Protein AF-A0A3D5K5W3-F1 (afdb_monomer)

pLDDT: mean 96.51, std 2.09, range [87.06, 98.44]

Solvent-accessible surface area (backbone atoms only — not comparable to full-atom values): 3616 Å² total; per-residue (Å²): 120,98,46,99,81,48,87,85,74,87,88,70,62,79,94,44,44,66,65,52,50,54,52,49,52,53,58,58,69,71,56,41,70,41,58,77,86,43,89,79,40,74,37,57,78,74,98,48,67,82,82,73,110

Secondary structure (DSSP, 8-state):
--STT--------GGGHHH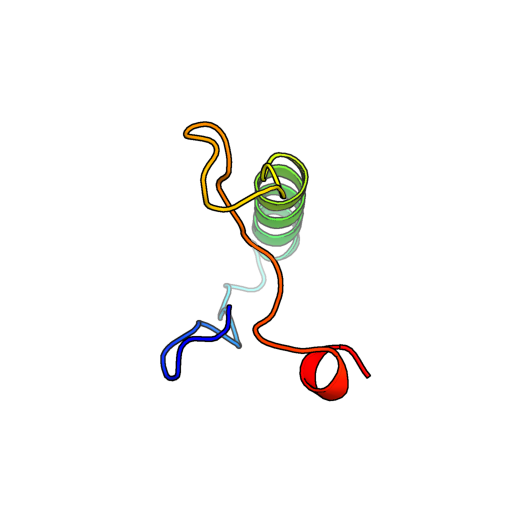HHHHHHHHHHT--B--TTSTT-SB---S-STTT-

Sequence (53 aa):
GQKCTAIRRALVPTAQLDTVADALATALADVHVGDPADESTQMGALVGTTQRE

Mean predicted aligned error: 2.79 Å

Structure (mmCIF, N/CA/C/O backbone):
data_AF-A0A3D5K5W3-F1
#
_entry.id   AF-A0A3D5K5W3-F1
#
loop_
_atom_site.group_PDB
_atom_site.id
_atom_site.type_symbol
_atom_site.label_atom_id
_atom_site.label_alt_id
_atom_site.label_comp_id
_atom_site.label_asym_id
_atom_site.label_entity_id
_atom_site.label_seq_id
_atom_site.pdbx_PDB_ins_code
_atom_site.Cartn_x
_atom_site.Cartn_y
_atom_site.Cartn_z
_atom_site.occupancy
_atom_site.B_iso_or_equiv
_atom_site.auth_seq_id
_atom_site.auth_comp_id
_atom_site.auth_asym_id
_atom_site.auth_atom_id
_atom_site.pdbx_PDB_model_num
ATOM 1 N N . GLY A 1 1 ? 9.655 -3.080 -2.244 1.00 89.44 1 GLY A N 1
ATOM 2 C CA . GLY A 1 1 ? 10.168 -2.724 -0.900 1.00 89.44 1 GLY A CA 1
ATOM 3 C C . GLY A 1 1 ? 11.688 -2.759 -0.756 1.00 89.44 1 GLY A C 1
ATOM 4 O O . GLY A 1 1 ? 12.166 -2.819 0.369 1.00 89.44 1 GLY A O 1
ATOM 5 N N . GLN A 1 2 ? 12.468 -2.682 -1.843 1.00 95.75 2 GLN A N 1
ATOM 6 C CA . GLN A 1 2 ? 13.938 -2.661 -1.785 1.00 95.75 2 GLN A CA 1
ATOM 7 C C . GLN A 1 2 ? 14.453 -1.252 -1.438 1.00 95.75 2 GLN A C 1
ATOM 9 O O . GLN A 1 2 ? 15.066 -0.567 -2.246 1.00 95.75 2 GLN A O 1
ATOM 14 N N . LYS A 1 3 ? 14.142 -0.801 -0.220 1.00 96.25 3 LYS A N 1
ATOM 15 C CA . LYS A 1 3 ? 14.584 0.472 0.361 1.00 96.25 3 LYS A CA 1
ATOM 16 C C . LYS A 1 3 ? 15.087 0.187 1.771 1.00 96.25 3 LYS A C 1
ATOM 18 O O . LYS A 1 3 ? 14.418 -0.521 2.520 1.00 96.25 3 LYS A O 1
ATOM 23 N N . CYS A 1 4 ? 16.223 0.758 2.166 1.00 96.56 4 CYS A N 1
ATOM 24 C CA . CYS A 1 4 ? 16.798 0.533 3.501 1.00 96.56 4 CYS A CA 1
ATOM 25 C C . CYS A 1 4 ? 15.849 0.943 4.646 1.00 96.56 4 CYS A C 1
ATOM 27 O O . CYS A 1 4 ? 15.867 0.338 5.717 1.00 96.56 4 CYS A O 1
ATOM 29 N N . THR A 1 5 ? 14.973 1.917 4.389 1.00 97.19 5 THR A N 1
ATOM 30 C CA . THR A 1 5 ? 13.950 2.418 5.318 1.00 97.19 5 THR A CA 1
ATOM 31 C C . THR A 1 5 ? 12.545 1.888 5.033 1.00 97.19 5 THR A C 1
ATOM 33 O O . THR A 1 5 ? 11.570 2.443 5.534 1.00 97.19 5 THR A O 1
ATOM 36 N N . ALA A 1 6 ? 12.403 0.835 4.221 1.00 96.25 6 ALA A N 1
ATOM 37 C CA . ALA A 1 6 ? 11.104 0.202 4.021 1.00 96.25 6 ALA A CA 1
ATOM 38 C C . ALA A 1 6 ? 10.528 -0.281 5.362 1.00 96.25 6 ALA A C 1
ATOM 40 O O . ALA A 1 6 ? 11.232 -0.885 6.180 1.00 96.25 6 ALA A O 1
ATOM 41 N N . ILE A 1 7 ? 9.235 -0.028 5.569 1.00 95.69 7 ILE A N 1
ATOM 42 C CA . ILE A 1 7 ? 8.508 -0.510 6.741 1.00 95.69 7 ILE A CA 1
ATOM 43 C C . ILE A 1 7 ? 8.479 -2.038 6.676 1.00 95.69 7 ILE A C 1
ATOM 45 O O . ILE A 1 7 ? 7.938 -2.616 5.739 1.00 95.69 7 ILE A O 1
ATOM 49 N N . ARG A 1 8 ? 9.084 -2.684 7.676 1.00 96.00 8 ARG A N 1
ATOM 50 C CA . ARG A 1 8 ? 9.105 -4.151 7.832 1.00 96.00 8 ARG A CA 1
ATOM 51 C C . ARG A 1 8 ? 8.196 -4.645 8.953 1.00 96.00 8 ARG A C 1
ATOM 53 O O . ARG A 1 8 ? 7.925 -5.835 9.047 1.00 96.00 8 ARG A O 1
ATOM 60 N N . ARG A 1 9 ? 7.748 -3.734 9.819 1.00 96.56 9 ARG A N 1
ATOM 61 C CA . ARG A 1 9 ? 6.879 -4.030 10.954 1.00 96.56 9 ARG A CA 1
ATOM 62 C C . ARG A 1 9 ? 5.937 -2.857 11.186 1.00 96.56 9 ARG A C 1
ATOM 64 O O . ARG A 1 9 ? 6.392 -1.776 11.550 1.00 96.56 9 ARG A O 1
ATOM 71 N N . ALA A 1 10 ? 4.647 -3.085 10.974 1.00 95.69 10 ALA A N 1
ATOM 72 C CA . ALA A 1 10 ? 3.598 -2.172 11.407 1.00 95.69 10 ALA A CA 1
ATOM 73 C C . ALA A 1 10 ? 3.216 -2.502 12.857 1.00 95.69 10 ALA A C 1
ATOM 75 O O . ALA A 1 10 ? 3.149 -3.672 13.236 1.00 95.69 10 ALA A O 1
ATOM 76 N N . LEU A 1 11 ? 3.000 -1.475 13.676 1.00 97.38 11 LEU A N 1
ATOM 77 C CA . LEU A 1 11 ? 2.485 -1.618 15.036 1.00 97.38 11 LEU A CA 1
ATOM 78 C C . LEU A 1 11 ? 1.045 -1.116 15.035 1.00 97.38 11 LEU A C 1
ATOM 80 O O . LEU A 1 11 ? 0.798 0.027 14.659 1.00 97.38 11 LEU A O 1
ATOM 84 N N . VAL A 1 12 ? 0.112 -1.979 15.426 1.00 97.81 12 VAL A N 1
ATOM 85 C CA . VAL A 1 12 ? -1.328 -1.718 15.345 1.00 97.81 12 VAL A CA 1
ATOM 86 C C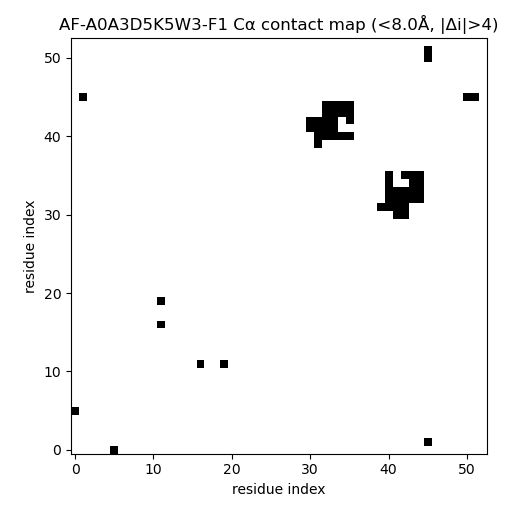 . VAL A 1 12 ? -1.956 -2.008 16.711 1.00 97.81 12 VAL A C 1
ATOM 88 O O . VAL A 1 12 ? -1.610 -3.025 17.319 1.00 97.81 12 VAL A O 1
ATOM 91 N N . PRO A 1 13 ? -2.853 -1.145 17.227 1.00 98.31 13 PRO A N 1
ATOM 92 C CA . PRO A 1 13 ? -3.621 -1.451 18.428 1.00 98.31 13 PRO A CA 1
ATOM 93 C C . PRO A 1 13 ? -4.427 -2.737 18.250 1.00 98.31 13 PRO A C 1
ATOM 95 O O . PRO A 1 13 ? -5.071 -2.920 17.220 1.00 98.31 13 PRO A O 1
ATOM 98 N N . THR A 1 14 ? -4.455 -3.596 19.270 1.00 98.12 14 THR A N 1
ATOM 99 C CA . THR A 1 14 ? -5.095 -4.921 19.189 1.00 98.12 14 THR A CA 1
ATOM 100 C C . THR A 1 14 ? -6.535 -4.862 18.673 1.00 98.12 14 THR A C 1
ATOM 102 O O . THR A 1 14 ? -6.925 -5.684 17.856 1.00 98.12 14 THR A O 1
ATOM 105 N N . ALA A 1 15 ? -7.302 -3.847 19.083 1.00 98.44 15 ALA A N 1
ATOM 106 C CA . ALA A 1 15 ? -8.697 -3.662 18.680 1.00 98.44 15 ALA A CA 1
ATOM 107 C C . ALA A 1 15 ? -8.903 -3.346 17.183 1.00 98.44 15 ALA A C 1
ATOM 109 O O . ALA A 1 15 ? -10.037 -3.362 16.722 1.00 98.44 15 ALA A O 1
ATOM 110 N N . GLN A 1 16 ? -7.842 -3.022 16.439 1.00 98.19 16 GLN A N 1
ATOM 111 C CA . GLN A 1 16 ? -7.903 -2.660 15.018 1.00 98.19 16 GLN A CA 1
ATOM 112 C C . GLN A 1 16 ? -7.1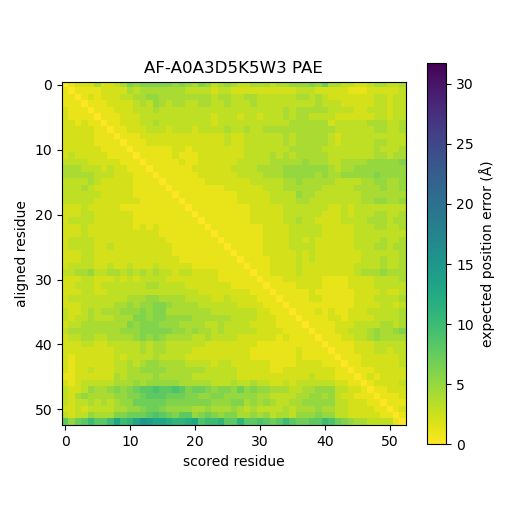62 -3.654 14.117 1.00 98.19 16 GLN A C 1
ATOM 114 O O . GLN A 1 16 ? -7.053 -3.405 12.918 1.00 98.19 16 GLN A O 1
ATOM 119 N N . LEU A 1 17 ? -6.624 -4.747 14.671 1.00 98.00 17 LEU A N 1
ATOM 120 C 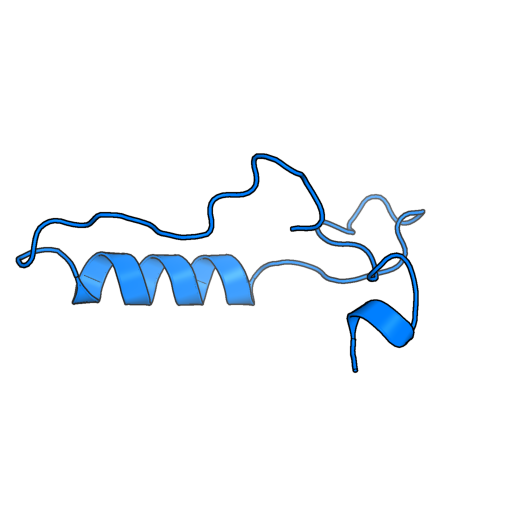CA . LEU A 1 17 ? -5.768 -5.670 13.923 1.00 98.00 17 LEU A CA 1
ATOM 121 C C . LEU A 1 17 ? -6.453 -6.201 12.665 1.00 98.00 17 LEU A C 1
ATOM 123 O O . LEU A 1 17 ? -5.885 -6.065 11.585 1.00 98.00 17 LEU A O 1
ATOM 127 N N . ASP A 1 18 ? -7.671 -6.720 12.801 1.00 98.00 18 ASP A N 1
ATOM 128 C CA . ASP A 1 18 ? -8.398 -7.322 11.681 1.00 98.00 18 ASP A CA 1
ATOM 129 C C . ASP A 1 18 ? -8.752 -6.268 10.624 1.00 98.00 18 ASP A C 1
ATOM 131 O O . ASP A 1 18 ? -8.418 -6.423 9.454 1.00 98.00 18 ASP A O 1
ATOM 135 N N . THR A 1 19 ? -9.302 -5.121 11.042 1.00 98.31 19 THR A N 1
ATOM 136 C CA . THR A 1 19 ? -9.639 -4.016 10.128 1.00 98.31 19 THR A CA 1
ATOM 137 C C . THR A 1 19 ? -8.430 -3.528 9.332 1.00 98.31 19 THR A C 1
ATOM 139 O O . THR A 1 19 ? -8.534 -3.288 8.130 1.00 98.31 19 THR A O 1
ATOM 142 N N . VAL A 1 20 ? -7.278 -3.359 9.987 1.00 98.12 20 VAL A N 1
ATOM 143 C CA . VAL A 1 20 ? -6.059 -2.893 9.314 1.00 98.12 20 VAL A CA 1
ATOM 144 C C . VAL A 1 20 ? -5.483 -3.979 8.411 1.00 98.12 20 VAL A C 1
ATOM 146 O O . VAL A 1 20 ? -5.013 -3.654 7.321 1.00 98.12 20 VAL A O 1
ATOM 149 N N . ALA A 1 21 ? -5.518 -5.246 8.828 1.00 97.81 21 ALA A N 1
ATOM 150 C CA . ALA A 1 21 ? -5.051 -6.360 8.009 1.00 97.81 21 ALA A CA 1
ATOM 151 C C . ALA A 1 21 ? -5.870 -6.486 6.716 1.00 97.81 21 ALA A C 1
ATOM 153 O O . ALA A 1 21 ? -5.279 -6.539 5.636 1.00 97.81 21 ALA A O 1
ATOM 154 N N . ASP A 1 22 ? -7.199 -6.437 6.813 1.00 98.25 22 ASP A N 1
ATOM 155 C CA . ASP A 1 22 ? -8.105 -6.526 5.662 1.00 98.25 22 ASP A CA 1
ATOM 156 C C . ASP A 1 22 ? -7.936 -5.335 4.712 1.00 98.25 22 ASP A C 1
ATOM 158 O O . ASP A 1 22 ? -7.826 -5.504 3.491 1.00 98.25 22 ASP A O 1
ATOM 162 N N . ALA A 1 23 ? -7.853 -4.121 5.265 1.00 98.06 23 ALA A N 1
ATOM 163 C CA . ALA A 1 23 ? -7.629 -2.913 4.476 1.00 98.06 23 ALA A CA 1
ATOM 164 C C . ALA A 1 23 ? -6.272 -2.949 3.757 1.00 98.06 23 ALA A C 1
ATOM 166 O O . ALA A 1 23 ? -6.183 -2.5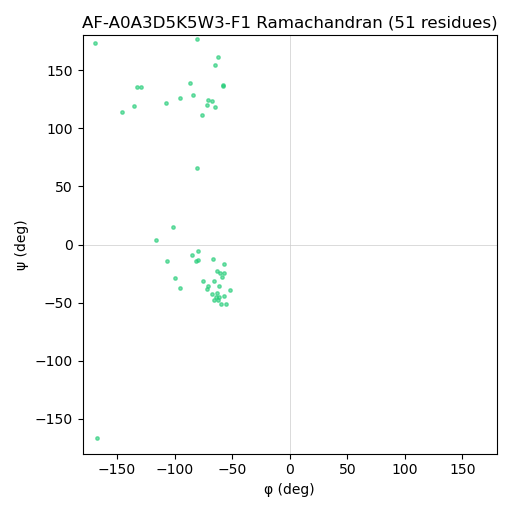94 2.582 1.00 98.06 23 ALA A O 1
ATOM 167 N N . LEU A 1 24 ? -5.218 -3.408 4.440 1.00 97.12 24 LEU A N 1
ATOM 168 C CA . LEU A 1 24 ? -3.887 -3.530 3.854 1.00 97.12 24 LEU A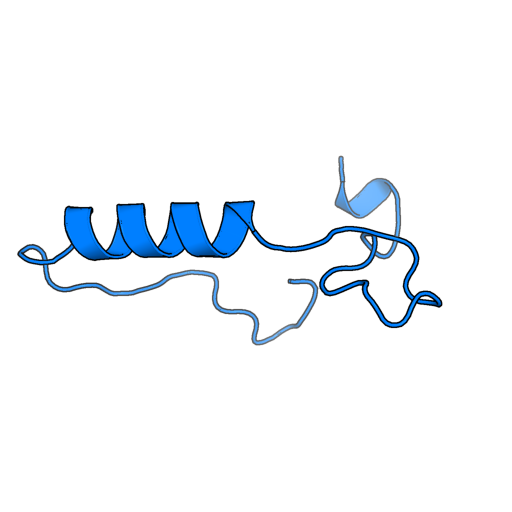 CA 1
ATOM 169 C C . LEU A 1 24 ? -3.847 -4.609 2.768 1.00 97.12 24 LEU A C 1
ATOM 171 O O . LEU A 1 24 ? -3.255 -4.375 1.718 1.00 97.12 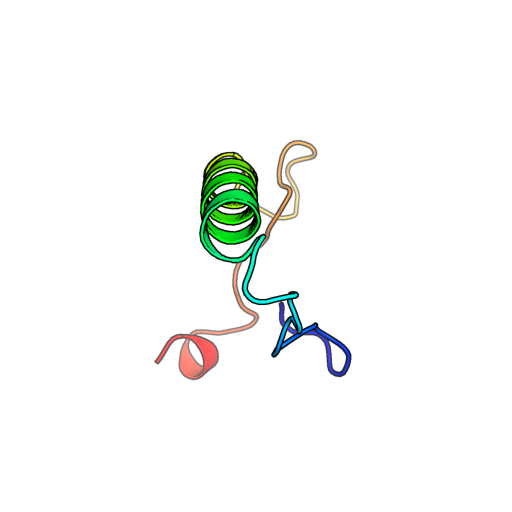24 LEU A O 1
ATOM 175 N N . ALA A 1 25 ? -4.472 -5.765 2.996 1.00 97.50 25 ALA A N 1
ATOM 176 C CA . ALA A 1 25 ? -4.548 -6.837 2.007 1.00 97.50 25 ALA A CA 1
ATOM 177 C C . ALA A 1 25 ? -5.280 -6.375 0.741 1.00 97.50 25 ALA A C 1
ATOM 179 O O . ALA A 1 25 ? -4.773 -6.581 -0.359 1.00 97.50 25 ALA A O 1
ATOM 180 N N . THR A 1 26 ? -6.413 -5.687 0.906 1.00 98.12 26 THR A N 1
ATOM 181 C CA . THR A 1 26 ? -7.180 -5.109 -0.208 1.00 98.12 26 THR A CA 1
ATOM 182 C C . THR A 1 26 ? -6.333 -4.103 -0.985 1.00 98.12 26 THR A C 1
ATOM 184 O O . THR A 1 26 ? -6.149 -4.248 -2.188 1.00 98.12 26 THR A O 1
ATOM 187 N N . ALA A 1 27 ? -5.719 -3.142 -0.289 1.00 96.50 27 ALA A N 1
ATOM 188 C CA . ALA A 1 27 ? -4.887 -2.129 -0.933 1.00 96.50 27 ALA A CA 1
ATOM 189 C C . ALA A 1 27 ? -3.676 -2.725 -1.668 1.00 96.50 27 ALA A C 1
ATOM 191 O O . ALA A 1 27 ? -3.276 -2.206 -2.704 1.00 96.50 27 ALA A O 1
ATOM 192 N N . LEU A 1 28 ? -3.076 -3.798 -1.139 1.00 96.00 28 LEU A N 1
ATOM 193 C CA . LEU A 1 28 ? -1.952 -4.483 -1.781 1.00 96.00 28 LEU A CA 1
ATOM 194 C C . LEU A 1 28 ? -2.382 -5.336 -2.979 1.00 96.00 28 LEU A C 1
ATOM 196 O O . LEU A 1 28 ? -1.595 -5.475 -3.913 1.00 96.00 28 LEU A O 1
ATOM 200 N N . ALA A 1 29 ? -3.594 -5.895 -2.963 1.00 97.25 29 ALA A N 1
ATOM 201 C CA . ALA A 1 29 ? -4.139 -6.657 -4.085 1.00 97.25 29 ALA A CA 1
ATOM 202 C C . ALA A 1 29 ? -4.372 -5.776 -5.322 1.00 97.25 29 ALA A C 1
ATOM 204 O O . ALA A 1 29 ? -4.196 -6.245 -6.445 1.00 97.25 29 ALA A O 1
ATOM 205 N N . ASP A 1 30 ? -4.694 -4.500 -5.109 1.00 96.19 30 ASP A N 1
ATOM 206 C CA . ASP A 1 30 ? -4.921 -3.526 -6.179 1.00 96.19 30 ASP A CA 1
ATOM 207 C C . ASP A 1 30 ? -3.620 -2.963 -6.786 1.00 96.19 30 ASP A C 1
ATOM 209 O O . ASP A 1 30 ? -3.668 -2.208 -7.758 1.00 96.19 30 ASP A O 1
ATOM 213 N N . VAL A 1 31 ? -2.443 -3.304 -6.242 1.00 97.38 31 VAL A N 1
ATOM 214 C CA . VAL A 1 31 ? -1.166 -2.769 -6.734 1.00 97.38 31 VAL A CA 1
ATOM 215 C C . VAL A 1 31 ? -0.803 -3.373 -8.090 1.00 97.38 31 VAL A C 1
ATOM 217 O O . VAL A 1 31 ? -0.556 -4.575 -8.208 1.00 97.38 31 VAL A O 1
ATOM 220 N N . HIS A 1 32 ? -0.661 -2.520 -9.105 1.00 97.50 32 HIS A N 1
ATOM 221 C CA . HIS A 1 32 ? -0.237 -2.948 -10.434 1.00 97.50 32 HIS A CA 1
ATOM 222 C C . HIS A 1 32 ? 1.274 -3.228 -10.491 1.00 97.50 32 HIS A C 1
ATOM 224 O O . HIS A 1 32 ? 2.105 -2.317 -10.386 1.00 97.50 32 HIS A O 1
ATOM 230 N N . VAL A 1 33 ? 1.631 -4.506 -10.653 1.00 97.31 33 VAL A N 1
ATOM 231 C CA . VAL A 1 33 ? 3.015 -4.968 -10.829 1.00 97.31 33 VAL A CA 1
ATOM 232 C C . VAL A 1 33 ? 3.318 -5.117 -12.319 1.00 97.31 33 VAL A C 1
ATOM 234 O O . VAL A 1 33 ? 2.612 -5.854 -13.005 1.00 97.31 33 VAL A O 1
ATOM 237 N N . GLY A 1 34 ? 4.380 -4.477 -12.814 1.00 96.81 34 GLY A N 1
ATOM 238 C CA . GLY A 1 34 ? 4.635 -4.413 -14.257 1.00 96.81 34 GLY A CA 1
ATOM 239 C C . GLY A 1 34 ? 6.025 -3.918 -14.656 1.00 96.81 34 GLY A C 1
ATOM 240 O O . GLY A 1 34 ? 6.953 -3.868 -13.840 1.00 96.81 34 GLY A O 1
ATOM 241 N N . ASP A 1 35 ? 6.164 -3.586 -15.942 1.00 97.00 35 ASP A N 1
ATOM 242 C CA . ASP A 1 35 ? 7.370 -2.970 -16.500 1.00 97.00 35 ASP A CA 1
ATOM 243 C C . ASP A 1 35 ? 7.528 -1.547 -15.930 1.00 97.00 35 ASP A C 1
ATOM 245 O O . ASP A 1 35 ? 6.609 -0.739 -16.078 1.00 97.00 35 ASP A O 1
ATOM 249 N N . PRO A 1 36 ? 8.664 -1.204 -15.292 1.00 95.75 36 PRO A N 1
ATOM 250 C CA . PRO A 1 36 ? 8.915 0.147 -14.790 1.00 95.75 36 PRO A CA 1
ATOM 251 C C . PRO A 1 36 ? 8.835 1.267 -15.842 1.00 95.75 36 PRO A C 1
ATOM 253 O O . PRO A 1 36 ? 8.775 2.431 -15.451 1.00 95.75 36 PRO A O 1
ATOM 256 N N . ALA A 1 37 ? 8.892 0.952 -17.141 1.00 96.94 37 ALA A N 1
ATOM 257 C CA . ALA A 1 37 ? 8.724 1.923 -18.224 1.00 96.94 37 ALA A CA 1
ATOM 258 C C . ALA A 1 37 ? 7.251 2.254 -18.547 1.00 96.94 37 ALA A C 1
ATOM 260 O O . ALA A 1 37 ? 6.998 3.239 -19.240 1.00 96.94 37 ALA A O 1
ATOM 261 N N . ASP A 1 38 ? 6.291 1.457 -18.066 1.00 97.94 38 ASP A N 1
ATOM 262 C CA . ASP A 1 38 ? 4.855 1.724 -18.200 1.00 97.94 38 ASP A CA 1
ATOM 263 C C . ASP A 1 38 ? 4.387 2.678 -17.087 1.00 97.94 38 ASP A C 1
ATOM 265 O O . ASP A 1 38 ? 4.620 2.432 -15.902 1.00 97.94 38 ASP A O 1
ATOM 269 N N . GLU A 1 39 ? 3.701 3.761 -17.458 1.00 96.38 39 GLU A N 1
ATOM 270 C CA . GLU A 1 39 ? 3.192 4.769 -16.518 1.00 96.38 39 GLU A CA 1
ATOM 271 C C . GLU A 1 39 ? 2.148 4.216 -15.535 1.00 96.38 39 GLU A C 1
ATOM 273 O O . GLU A 1 39 ? 1.956 4.776 -14.454 1.00 96.38 39 GLU A O 1
ATOM 278 N N . SER A 1 40 ? 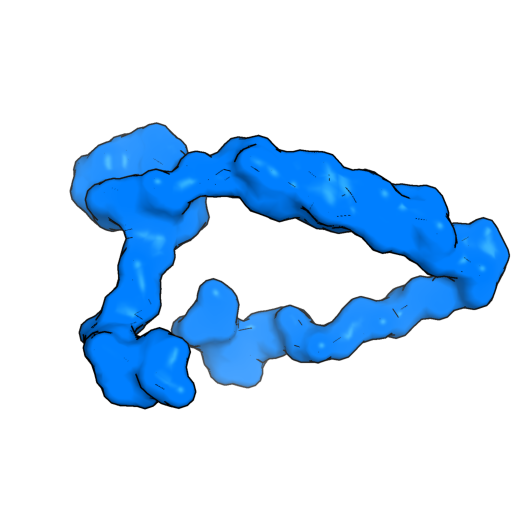1.473 3.119 -15.886 1.00 96.62 40 SER A N 1
ATOM 279 C CA . SER A 1 40 ? 0.491 2.455 -15.024 1.00 96.62 40 SER A CA 1
ATOM 280 C C . SER A 1 40 ? 1.125 1.560 -13.952 1.00 96.62 40 SER A C 1
ATOM 282 O O . SER A 1 40 ? 0.447 1.168 -12.997 1.00 96.62 40 SER A O 1
ATOM 284 N N . THR A 1 41 ? 2.422 1.250 -14.064 1.00 97.94 41 THR A N 1
ATOM 285 C CA . THR A 1 41 ? 3.134 0.397 -13.107 1.00 97.94 41 THR A CA 1
ATOM 286 C C . THR A 1 41 ? 3.329 1.105 -11.771 1.00 97.94 41 THR A C 1
ATOM 288 O O . THR A 1 41 ? 3.962 2.155 -11.669 1.00 97.94 41 THR A O 1
ATOM 291 N N . GLN A 1 42 ? 2.863 0.468 -10.698 1.00 97.50 42 GLN A N 1
ATOM 292 C CA . GLN A 1 42 ? 3.046 0.946 -9.326 1.00 97.50 42 GLN A CA 1
ATOM 293 C C . GLN A 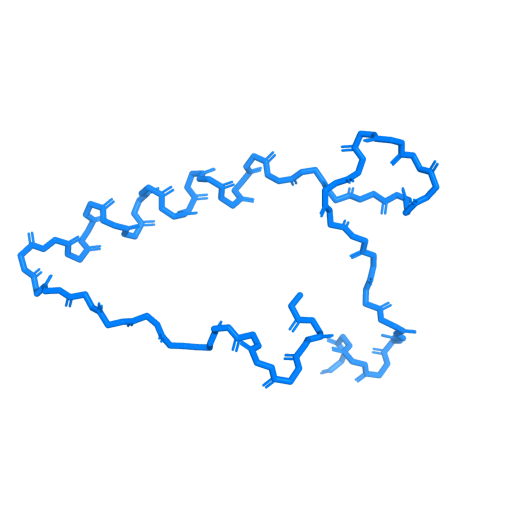1 42 ? 4.191 0.220 -8.607 1.00 97.50 42 GLN A C 1
ATOM 295 O O . GLN A 1 42 ? 4.834 0.790 -7.721 1.00 97.50 42 GLN A O 1
ATOM 300 N N . MET A 1 43 ? 4.469 -1.035 -8.974 1.00 97.75 43 MET A N 1
ATOM 301 C CA . MET A 1 43 ? 5.574 -1.813 -8.417 1.00 97.75 43 MET A CA 1
ATOM 302 C C . MET A 1 43 ? 6.346 -2.551 -9.517 1.00 97.75 43 MET A C 1
ATOM 304 O O . MET A 1 43 ? 5.807 -3.407 -10.206 1.00 97.75 43 MET A O 1
ATOM 308 N N . GLY A 1 44 ? 7.637 -2.248 -9.651 1.00 96.75 44 GLY A N 1
ATOM 309 C CA . GLY A 1 44 ? 8.531 -2.952 -10.570 1.00 96.75 44 GLY A CA 1
ATOM 310 C C . GLY A 1 44 ? 9.048 -4.287 -10.024 1.00 96.75 44 GLY A C 1
ATOM 311 O O . GLY A 1 44 ? 8.820 -4.657 -8.868 1.00 96.75 44 GLY A O 1
ATOM 312 N N . ALA A 1 45 ? 9.811 -4.995 -10.856 1.00 96.25 45 ALA A N 1
ATOM 313 C CA . ALA A 1 45 ? 10.513 -6.209 -10.457 1.00 96.25 45 ALA A CA 1
ATOM 314 C C . ALA A 1 45 ? 11.559 -5.955 -9.350 1.00 96.25 45 ALA A C 1
ATOM 316 O O . ALA A 1 45 ? 12.020 -4.835 -9.123 1.00 96.25 45 ALA A O 1
ATOM 317 N N . LEU A 1 46 ? 11.968 -7.028 -8.669 1.00 96.69 46 LEU A N 1
ATOM 318 C CA . LEU A 1 46 ? 13.161 -7.001 -7.822 1.00 96.69 46 LEU A CA 1
ATOM 319 C C . LEU A 1 46 ? 14.415 -6.781 -8.679 1.00 96.69 46 LEU A C 1
ATOM 321 O O . LEU A 1 46 ? 14.448 -7.176 -9.841 1.00 96.69 46 LEU A O 1
ATOM 325 N N . VAL A 1 47 ? 15.467 -6.227 -8.073 1.00 95.31 47 VAL A N 1
ATOM 326 C CA . VAL A 1 47 ? 16.742 -5.934 -8.756 1.00 95.31 47 VAL A CA 1
ATOM 327 C C . VAL A 1 47 ? 17.417 -7.150 -9.420 1.00 95.31 47 VAL A C 1
ATOM 329 O O . VAL A 1 47 ? 18.185 -6.977 -10.360 1.00 95.31 47 VAL A O 1
ATOM 332 N N . GLY A 1 48 ? 17.150 -8.374 -8.954 1.00 94.81 48 GLY A N 1
ATOM 333 C CA . GLY A 1 48 ? 17.757 -9.597 -9.479 1.00 94.81 48 GLY A CA 1
ATOM 334 C C . GLY A 1 48 ? 17.085 -10.870 -8.963 1.00 94.81 48 GLY A C 1
ATOM 335 O O . GLY A 1 48 ? 16.201 -10.823 -8.103 1.00 94.81 48 GLY A O 1
ATOM 336 N N . THR A 1 49 ? 17.491 -12.020 -9.507 1.00 95.44 49 THR A N 1
ATOM 337 C CA . THR A 1 49 ? 16.948 -13.341 -9.143 1.00 95.44 49 THR A CA 1
ATOM 338 C C . THR A 1 49 ? 17.387 -13.789 -7.753 1.00 95.44 49 THR A C 1
ATOM 340 O O . THR A 1 49 ? 16.570 -14.332 -7.020 1.00 95.44 49 THR A O 1
ATOM 343 N N . THR A 1 50 ? 18.614 -13.465 -7.338 1.00 96.75 50 THR A N 1
ATOM 344 C CA . THR A 1 50 ? 19.143 -13.781 -5.999 1.00 96.75 50 THR A CA 1
ATOM 345 C C . THR A 1 50 ? 18.332 -13.152 -4.865 1.00 96.75 50 THR A C 1
ATOM 347 O O . THR A 1 50 ? 18.360 -13.638 -3.748 1.00 96.75 50 THR A O 1
ATOM 350 N N . GLN A 1 51 ? 17.619 -12.053 -5.118 1.00 92.75 51 GLN A N 1
ATOM 351 C CA . GLN A 1 51 ? 16.749 -11.414 -4.126 1.00 92.75 51 GLN A CA 1
ATOM 352 C C . GLN A 1 51 ? 15.348 -12.039 -4.062 1.00 92.75 51 GLN A C 1
ATOM 354 O O . GLN A 1 51 ? 14.557 -11.645 -3.205 1.00 92.75 51 GLN A O 1
ATOM 359 N N . ARG A 1 52 ? 15.013 -12.924 -5.007 1.00 91.75 52 ARG A N 1
ATOM 360 C CA . ARG A 1 52 ? 13.745 -13.659 -5.058 1.00 91.75 52 ARG A CA 1
ATOM 361 C C . ARG A 1 52 ? 13.863 -15.040 -4.413 1.00 91.75 52 ARG A C 1
ATOM 363 O O . ARG A 1 52 ? 12.882 -15.482 -3.824 1.00 91.75 52 ARG A O 1
ATOM 370 N N . GLU A 1 53 ? 15.004 -15.699 -4.609 1.00 87.06 53 GLU A N 1
ATOM 371 C CA . GLU A 1 53 ? 15.385 -16.958 -3.945 1.00 87.06 53 GLU A CA 1
ATOM 372 C C . GLU A 1 53 ? 15.573 -16.762 -2.435 1.00 87.06 53 GLU A C 1
ATOM 374 O O . GLU A 1 53 ? 15.149 -17.668 -1.684 1.00 87.06 53 GLU A O 1
#

Foldseek 3Di:
DPDPPPDPDDDDDPVCVVVVVVVVVVVVVPAAEDDPVDPNHPHYDDPDPVVVD

Radius of gyration: 14.3 Å; Cα contacts (8 Å, |Δi|>4): 29; chains: 1; bounding box: 29×22×37 Å

Nearest PDB structures (foldseek):
  5eyu-assembly1_A  TM=9.770E-01  e=7.122E-01  Staphylococcus aureus
  5ez4-assembly1_B  TM=9.745E-01  e=7.122E-01  Staphylococcus aureus
  4mpy-assembly1_C  TM=9.791E-01  e=7.122E-01  Staphylococcus aureus subsp. aureus COL
  6pnu-assembly1_D  TM=8.664E-01  e=1.097E+00  Pseudoalteromonas fuliginea
  3vz2-assembly1_A  TM=9.638E-01  e=3.009E+00  Picosynechococcus sp. PCC 7002